Protein AF-A0A2G1W079-F1 (afdb_monomer_lite)

Secondary structure (DSSP, 8-state):
-----PEEHHHHHHHTT--HHHHHHHHHHTTPPPSEEETTEEEE-HHHHHHHHHHHHHHHT------------

Sequence (73 aa):
MQDIDLTSIGRLSGQLQTPVSRLSKIIAT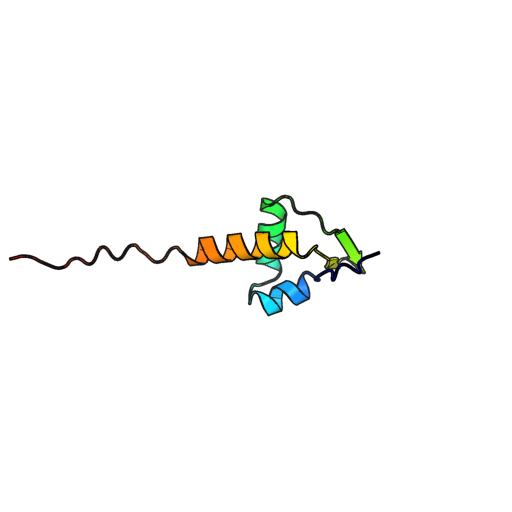LNIVPQQRLNGIGYYHPNDVERIAAVLRERSGHTIPTMDRQGIQ

pLDDT: mean 84.76, std 17.71, range [44.5, 97.06]

Organism: NCBI:txid2014065

Radius of gyration: 17.38 Å; chains: 1; bounding box: 36×35×57 Å

Foldseek 3Di:
DDPFDWAWLVNLCVVLVHDSVVLVVLCVVVVPAAPDADPNIGTHGPVVSVVSSVVVVVVVPPPPPPPVPDDDD

Structure (mmCIF, N/CA/C/O backbone):
data_AF-A0A2G1W079-F1
#
_entry.id   AF-A0A2G1W079-F1
#
loop_
_atom_site.group_PDB
_atom_site.id
_atom_site.type_symbol
_atom_site.label_atom_id
_atom_site.label_alt_id
_atom_site.label_comp_id
_atom_site.label_asym_id
_atom_site.label_entity_id
_atom_site.label_seq_id
_atom_site.pdbx_PDB_ins_code
_atom_site.Cartn_x
_atom_site.Cartn_y
_atom_site.Cartn_z
_atom_site.occupancy
_atom_site.B_iso_or_equiv
_atom_site.auth_seq_id
_atom_site.auth_comp_id
_atom_site.auth_asym_id
_atom_site.auth_atom_id
_atom_site.pdbx_PDB_model_num
ATOM 1 N N . MET A 1 1 ? 12.391 11.347 -19.756 1.00 48.78 1 MET A N 1
ATOM 2 C CA . MET A 1 1 ? 11.662 10.298 -19.016 1.00 48.78 1 MET A CA 1
ATOM 3 C C . MET A 1 1 ? 11.933 10.591 -17.550 1.00 48.78 1 MET A C 1
ATOM 5 O O . MET A 1 1 ? 13.102 10.640 -17.204 1.00 48.78 1 MET A O 1
ATOM 9 N N . GLN A 1 2 ? 10.936 10.980 -16.749 1.00 56.25 2 GLN A N 1
ATOM 10 C CA . GLN A 1 2 ? 11.169 11.141 -15.307 1.00 56.25 2 GLN A CA 1
ATOM 11 C C . GLN A 1 2 ? 11.259 9.738 -14.708 1.00 56.25 2 GLN A C 1
ATOM 13 O O . GLN A 1 2 ? 10.324 8.956 -14.878 1.00 56.25 2 GLN A O 1
ATOM 18 N N . ASP A 1 3 ? 12.382 9.411 -14.073 1.00 74.25 3 ASP A N 1
ATOM 19 C CA . ASP A 1 3 ? 12.500 8.213 -13.247 1.00 74.25 3 ASP A CA 1
ATOM 20 C C . ASP A 1 3 ? 11.533 8.353 -12.070 1.00 74.25 3 ASP A C 1
ATOM 22 O O . ASP A 1 3 ? 11.691 9.212 -11.202 1.00 74.25 3 ASP A O 1
ATOM 26 N N . ILE A 1 4 ? 10.473 7.551 -12.089 1.00 81.25 4 ILE A N 1
ATOM 27 C CA . ILE A 1 4 ? 9.500 7.497 -11.003 1.00 81.25 4 ILE A CA 1
ATOM 28 C C . ILE A 1 4 ? 10.087 6.581 -9.931 1.00 81.25 4 ILE A C 1
ATOM 30 O O . ILE A 1 4 ? 10.290 5.392 -10.178 1.00 81.25 4 ILE A O 1
ATOM 34 N N . ASP A 1 5 ? 10.338 7.119 -8.737 1.00 87.81 5 ASP A N 1
ATOM 35 C CA . ASP A 1 5 ? 10.858 6.330 -7.618 1.00 87.81 5 ASP A CA 1
ATOM 36 C C . ASP A 1 5 ? 9.759 5.410 -7.064 1.00 87.81 5 ASP A C 1
ATOM 38 O O . ASP A 1 5 ? 8.869 5.818 -6.309 1.00 87.81 5 ASP A O 1
ATOM 42 N N . LEU A 1 6 ? 9.780 4.150 -7.501 1.00 94.06 6 LEU A N 1
ATOM 43 C CA . LEU A 1 6 ? 8.821 3.149 -7.061 1.00 94.06 6 LEU A CA 1
ATOM 44 C C . LEU A 1 6 ? 9.186 2.622 -5.672 1.00 94.06 6 LEU A C 1
ATOM 46 O O . LEU A 1 6 ? 10.310 2.198 -5.399 1.00 94.06 6 LEU A O 1
ATOM 50 N N . THR A 1 7 ? 8.191 2.542 -4.793 1.00 95.94 7 THR A N 1
ATOM 51 C CA . THR A 1 7 ? 8.404 2.119 -3.405 1.00 95.94 7 THR A CA 1
ATOM 52 C C . THR A 1 7 ? 7.944 0.678 -3.200 1.00 95.94 7 THR A C 1
ATOM 54 O O . THR A 1 7 ? 6.794 0.337 -3.473 1.00 95.94 7 THR A O 1
ATOM 57 N N . SER A 1 8 ? 8.829 -0.188 -2.700 1.00 96.81 8 SER A N 1
ATOM 58 C CA . SER A 1 8 ? 8.484 -1.582 -2.391 1.00 96.81 8 SER A CA 1
ATOM 59 C C . SER A 1 8 ? 7.570 -1.692 -1.167 1.00 96.81 8 SER A C 1
ATOM 61 O O . SER A 1 8 ? 7.668 -0.895 -0.231 1.00 96.81 8 SER A O 1
ATOM 63 N N . ILE A 1 9 ? 6.734 -2.737 -1.107 1.00 95.94 9 ILE A N 1
ATOM 64 C CA . ILE A 1 9 ? 5.861 -2.973 0.061 1.00 95.94 9 ILE A CA 1
ATOM 65 C C . ILE A 1 9 ? 6.635 -3.104 1.385 1.00 95.94 9 ILE A C 1
ATOM 67 O O . ILE A 1 9 ? 6.137 -2.712 2.438 1.00 95.94 9 ILE A O 1
ATOM 71 N N . GLY A 1 10 ? 7.868 -3.619 1.339 1.00 96.06 10 GLY A N 1
ATOM 72 C CA . GLY A 1 10 ? 8.744 -3.697 2.509 1.00 96.06 10 GLY A CA 1
ATOM 73 C C . GLY A 1 10 ? 9.203 -2.317 2.981 1.00 96.06 10 GLY A C 1
ATOM 74 O O . GLY A 1 10 ? 9.137 -2.024 4.173 1.00 96.06 10 GLY A O 1
ATOM 75 N N . ARG A 1 11 ? 9.590 -1.432 2.050 1.00 95.94 11 ARG A N 1
ATOM 76 C CA . ARG A 1 11 ? 9.951 -0.042 2.372 1.00 95.94 11 ARG A CA 1
ATOM 77 C C . ARG A 1 11 ? 8.749 0.720 2.944 1.00 95.94 11 ARG A C 1
ATOM 79 O O . ARG A 1 11 ? 8.907 1.404 3.953 1.00 95.94 11 ARG A O 1
ATOM 86 N N . LEU A 1 12 ? 7.551 0.515 2.386 1.00 95.56 12 LEU A N 1
ATOM 87 C CA . LEU A 1 12 ? 6.302 1.066 2.931 1.00 95.56 12 LEU A CA 1
ATOM 88 C C . LEU A 1 12 ? 6.039 0.618 4.367 1.00 95.56 12 LEU A C 1
ATOM 90 O O . LEU A 1 12 ? 5.626 1.426 5.196 1.00 95.56 12 LEU A O 1
ATOM 94 N N . SER A 1 13 ? 6.297 -0.656 4.670 1.00 96.38 13 SER A N 1
ATOM 95 C CA . SER A 1 13 ? 6.119 -1.195 6.019 1.00 96.38 13 SER A CA 1
ATOM 96 C C . SER A 1 13 ? 6.967 -0.457 7.051 1.00 96.38 13 SER A C 1
ATOM 98 O O . SER A 1 13 ? 6.452 -0.104 8.112 1.00 96.38 13 SER A O 1
ATOM 100 N N . GLY A 1 14 ? 8.225 -0.159 6.712 1.00 96.06 14 GLY A N 1
ATOM 101 C CA . GLY A 1 14 ? 9.113 0.636 7.558 1.00 96.06 14 GLY A CA 1
ATOM 102 C C . GLY A 1 14 ? 8.675 2.098 7.675 1.00 96.06 14 GLY A C 1
ATOM 103 O O . GLY A 1 14 ? 8.534 2.607 8.782 1.00 96.06 14 GLY A O 1
ATOM 104 N N . GLN A 1 15 ? 8.408 2.762 6.547 1.00 94.62 15 GLN A N 1
ATOM 105 C CA . GLN A 1 15 ? 8.045 4.187 6.512 1.00 94.62 15 GLN A CA 1
ATOM 106 C C . GLN A 1 15 ? 6.744 4.493 7.261 1.00 94.62 15 GLN A C 1
ATOM 108 O O . GLN A 1 15 ? 6.661 5.478 7.989 1.00 94.62 15 GLN A O 1
ATOM 113 N N . LEU A 1 16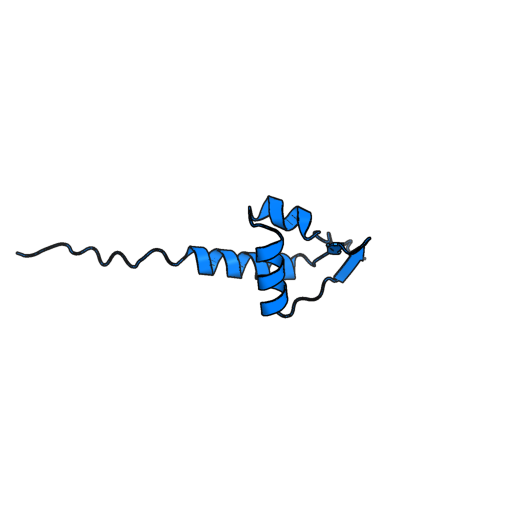 ? 5.731 3.642 7.096 1.00 93.88 16 LEU A N 1
ATOM 114 C CA . LEU A 1 16 ? 4.407 3.824 7.694 1.00 93.88 16 LEU A CA 1
ATOM 115 C C . LEU A 1 16 ? 4.268 3.102 9.041 1.00 93.88 16 LEU A C 1
ATOM 117 O O . LEU A 1 16 ? 3.161 3.036 9.577 1.00 93.88 16 LEU A O 1
ATOM 121 N N . GLN A 1 17 ? 5.355 2.503 9.548 1.00 94.75 17 GLN A N 1
ATOM 122 C CA . GLN A 1 17 ? 5.391 1.699 10.777 1.00 94.75 17 GLN A CA 1
ATOM 123 C C . GLN A 1 17 ? 4.219 0.705 10.865 1.00 94.75 17 GLN A C 1
ATOM 125 O O . GLN A 1 17 ? 3.574 0.536 11.898 1.00 94.75 17 GLN A O 1
ATOM 130 N N . THR A 1 18 ? 3.897 0.073 9.736 1.00 93.81 18 THR A N 1
ATOM 131 C CA . THR A 1 18 ? 2.699 -0.755 9.578 1.00 93.81 18 THR A CA 1
ATOM 132 C C . THR A 1 18 ? 3.091 -2.124 9.027 1.00 93.81 18 THR A C 1
ATOM 134 O O . THR A 1 18 ? 3.799 -2.182 8.021 1.00 93.81 18 THR A O 1
ATOM 137 N N . PRO A 1 19 ? 2.620 -3.245 9.608 1.00 96.19 19 PRO A N 1
ATOM 138 C CA . PRO A 1 19 ? 2.946 -4.578 9.106 1.00 96.19 19 PRO A CA 1
ATOM 139 C C . PRO A 1 19 ? 2.530 -4.781 7.645 1.00 96.19 19 PRO A C 1
ATOM 141 O O . PRO A 1 19 ? 1.423 -4.398 7.253 1.00 96.19 19 PRO A O 1
ATOM 144 N N . VAL A 1 20 ? 3.369 -5.472 6.864 1.00 95.88 20 VAL A N 1
ATOM 145 C CA . VAL A 1 20 ? 3.100 -5.801 5.449 1.00 95.88 20 VAL A CA 1
ATOM 146 C C . VAL A 1 20 ? 1.723 -6.445 5.264 1.00 95.88 20 VAL A C 1
ATOM 148 O O . VAL A 1 20 ? 0.996 -6.073 4.353 1.00 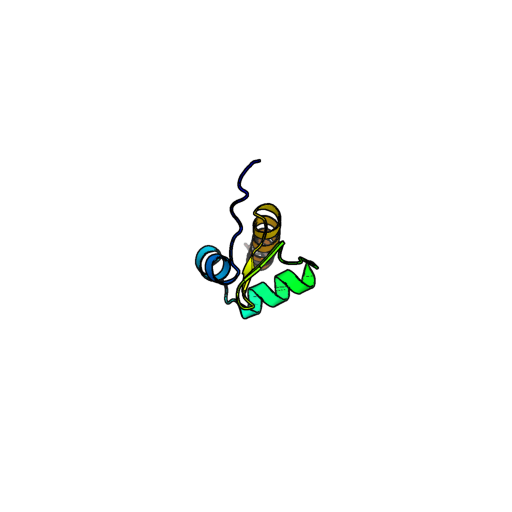95.88 20 VAL A O 1
ATOM 151 N N . SER A 1 21 ? 1.305 -7.345 6.158 1.00 96.12 21 SER A N 1
ATOM 152 C CA . SER A 1 21 ? -0.013 -7.995 6.091 1.00 96.12 21 SER A CA 1
ATOM 153 C C . SER A 1 21 ? -1.185 -7.007 6.160 1.00 96.12 21 SER A C 1
ATOM 155 O O . SER A 1 21 ? -2.197 -7.195 5.483 1.00 96.12 21 SER A O 1
ATOM 157 N N . ARG A 1 22 ? -1.057 -5.934 6.949 1.00 95.44 22 ARG A N 1
ATOM 158 C CA . ARG A 1 22 ? -2.054 -4.860 7.035 1.00 95.44 22 ARG A CA 1
ATOM 159 C C . ARG A 1 22 ? -2.010 -3.969 5.800 1.00 95.44 22 ARG A C 1
ATOM 161 O O . ARG A 1 22 ? -3.071 -3.642 5.275 1.00 95.44 22 ARG A O 1
ATOM 168 N N . LEU A 1 23 ? -0.815 -3.633 5.312 1.00 96.44 23 LEU A N 1
ATOM 169 C CA . LEU A 1 23 ? -0.655 -2.894 4.058 1.00 96.44 23 LEU A CA 1
ATOM 170 C C . LEU A 1 23 ? -1.284 -3.650 2.884 1.00 96.44 23 LEU A C 1
ATOM 172 O O . LEU A 1 23 ? -2.070 -3.064 2.151 1.00 96.44 23 LEU A O 1
ATOM 176 N N . SER A 1 24 ? -1.045 -4.959 2.761 1.00 95.81 24 SER A N 1
ATOM 177 C CA . SER A 1 24 ? -1.632 -5.797 1.709 1.00 95.81 24 SER A CA 1
ATOM 178 C C . SER A 1 24 ? -3.160 -5.773 1.717 1.00 95.81 24 SER A C 1
ATOM 180 O O . SER A 1 24 ? -3.774 -5.697 0.656 1.00 95.81 24 SER A O 1
ATOM 182 N N . LYS A 1 25 ? -3.791 -5.790 2.900 1.00 96.38 25 LYS A N 1
ATOM 183 C CA . LYS A 1 25 ? -5.253 -5.663 3.017 1.00 96.38 25 LYS A CA 1
ATOM 184 C C . LYS A 1 25 ? -5.741 -4.299 2.533 1.00 96.38 25 LYS A C 1
ATOM 186 O O . LYS A 1 25 ? -6.714 -4.242 1.796 1.00 96.38 25 LYS A O 1
ATOM 191 N N . ILE A 1 26 ? -5.065 -3.215 2.918 1.00 95.69 26 ILE A N 1
ATOM 192 C CA . ILE A 1 26 ? -5.421 -1.853 2.485 1.00 95.69 26 ILE A CA 1
ATOM 193 C C . ILE A 1 26 ? -5.265 -1.710 0.967 1.00 95.69 26 ILE A C 1
ATOM 195 O O . ILE A 1 26 ? -6.174 -1.219 0.309 1.00 95.69 26 ILE A O 1
ATOM 199 N N . ILE A 1 27 ? -4.151 -2.190 0.413 1.00 96.00 27 ILE A N 1
ATOM 200 C CA . ILE A 1 27 ? -3.868 -2.191 -1.029 1.00 96.00 27 ILE A CA 1
ATOM 201 C C . ILE A 1 27 ? -4.970 -2.934 -1.794 1.00 96.00 27 ILE A C 1
ATOM 203 O O . ILE A 1 27 ? -5.484 -2.408 -2.781 1.00 96.00 27 ILE A O 1
ATOM 207 N N . ALA A 1 28 ? -5.379 -4.110 -1.306 1.00 96.00 28 ALA A N 1
ATOM 208 C CA . ALA A 1 28 ? -6.475 -4.878 -1.891 1.00 96.00 28 ALA A CA 1
ATOM 209 C C . ALA A 1 28 ? -7.816 -4.125 -1.820 1.00 96.00 28 ALA A C 1
ATOM 211 O O . ALA A 1 28 ? -8.517 -4.044 -2.824 1.00 96.00 28 ALA A O 1
ATOM 212 N N . THR A 1 29 ? -8.151 -3.516 -0.676 1.00 96.00 29 THR A N 1
ATOM 213 C CA . THR A 1 29 ? -9.374 -2.706 -0.517 1.00 96.00 29 THR A CA 1
ATOM 214 C C . THR A 1 29 ? -9.403 -1.497 -1.453 1.00 96.00 29 THR A C 1
ATOM 216 O O . THR A 1 29 ? -10.460 -1.140 -1.962 1.00 96.00 29 THR A O 1
ATOM 219 N N . LEU A 1 30 ? -8.252 -0.867 -1.696 1.00 95.44 30 LEU A N 1
ATOM 220 C CA . LEU A 1 30 ? -8.121 0.275 -2.606 1.00 95.44 30 LEU A CA 1
ATOM 221 C C . LEU A 1 30 ? -8.044 -0.129 -4.087 1.00 95.44 30 LEU A C 1
ATOM 223 O O . LEU A 1 30 ? -7.972 0.753 -4.945 1.00 95.44 30 LEU A O 1
ATOM 227 N N . ASN A 1 31 ? -8.044 -1.435 -4.380 1.00 96.88 31 ASN A N 1
ATOM 228 C CA . ASN A 1 31 ? -7.840 -2.006 -5.710 1.00 96.88 31 ASN A CA 1
ATOM 229 C C . ASN A 1 31 ? -6.571 -1.464 -6.404 1.00 96.88 31 ASN A C 1
ATOM 231 O O . ASN A 1 31 ? -6.569 -1.180 -7.602 1.00 96.88 31 ASN A O 1
ATOM 235 N N . ILE A 1 32 ? -5.496 -1.272 -5.631 1.00 95.81 32 ILE A N 1
ATOM 236 C CA . ILE A 1 32 ? -4.208 -0.784 -6.135 1.00 95.81 32 ILE A CA 1
ATOM 237 C C . ILE A 1 32 ? -3.405 -1.969 -6.676 1.00 95.81 32 ILE A C 1
ATOM 239 O O . ILE A 1 32 ? -3.159 -2.951 -5.972 1.00 95.81 32 ILE A O 1
ATOM 243 N N . VAL A 1 33 ? -2.945 -1.850 -7.920 1.00 95.12 33 VAL A N 1
ATOM 244 C CA . VAL A 1 33 ? -2.071 -2.834 -8.567 1.00 95.12 33 VAL A CA 1
ATOM 245 C C . VAL A 1 33 ? -0.635 -2.303 -8.536 1.00 95.12 33 VAL A C 1
ATOM 247 O O . VAL A 1 33 ? -0.420 -1.144 -8.882 1.00 95.12 33 VAL A O 1
ATOM 250 N N . PRO A 1 34 ? 0.365 -3.108 -8.129 1.00 95.12 34 PRO A N 1
ATOM 251 C CA . PRO A 1 34 ? 1.755 -2.669 -8.176 1.00 95.12 34 PRO A CA 1
ATOM 252 C C . PRO A 1 34 ? 2.167 -2.370 -9.620 1.00 95.12 34 PRO A C 1
ATOM 254 O O . PRO A 1 34 ? 1.908 -3.179 -10.512 1.00 95.12 34 PRO A O 1
ATOM 257 N N . GLN A 1 35 ? 2.857 -1.249 -9.834 1.00 95.31 35 GLN A N 1
ATOM 258 C CA . GLN A 1 35 ? 3.387 -0.891 -11.152 1.00 95.31 35 GLN A CA 1
ATOM 259 C C . GLN A 1 35 ? 4.446 -1.882 -11.629 1.00 95.31 35 GLN A C 1
ATOM 261 O O . GLN A 1 35 ? 4.547 -2.169 -12.818 1.00 95.31 35 GLN A O 1
ATOM 266 N N . GLN A 1 36 ? 5.215 -2.434 -10.692 1.00 95.62 36 GLN A N 1
ATOM 267 C CA . GLN A 1 36 ? 6.229 -3.430 -10.991 1.00 95.62 36 GLN A CA 1
ATOM 268 C C . GLN A 1 36 ? 6.240 -4.524 -9.929 1.00 95.62 36 GLN A C 1
ATOM 270 O O . GLN A 1 36 ? 5.971 -4.291 -8.747 1.00 95.62 36 GLN A O 1
ATOM 275 N N . ARG A 1 37 ? 6.568 -5.743 -10.357 1.00 95.81 37 ARG A N 1
ATOM 276 C CA . ARG A 1 37 ? 6.828 -6.877 -9.471 1.00 95.81 37 ARG A CA 1
ATOM 277 C C . ARG A 1 37 ? 8.236 -7.394 -9.723 1.00 95.81 37 ARG A C 1
ATOM 279 O O . ARG A 1 37 ? 8.558 -7.746 -10.852 1.00 95.81 37 ARG A O 1
ATOM 286 N N . LEU A 1 38 ? 9.048 -7.472 -8.674 1.00 93.94 38 LEU A N 1
ATOM 287 C CA . LEU A 1 38 ? 10.381 -8.079 -8.713 1.00 93.94 38 LEU A CA 1
ATOM 288 C C . LEU A 1 38 ? 10.445 -9.162 -7.642 1.00 93.94 38 LEU A C 1
ATOM 290 O O . LEU A 1 38 ? 10.199 -8.880 -6.473 1.00 93.94 38 LEU A O 1
ATOM 294 N N . ASN A 1 39 ? 10.728 -10.407 -8.033 1.00 93.75 39 ASN A N 1
ATOM 295 C CA . ASN A 1 39 ? 10.806 -11.557 -7.117 1.00 93.75 39 ASN A CA 1
ATOM 296 C C . ASN A 1 39 ? 9.570 -11.709 -6.204 1.00 93.75 39 ASN A C 1
ATOM 298 O O . ASN A 1 39 ? 9.683 -12.017 -5.022 1.00 93.75 39 ASN A O 1
ATOM 302 N N . GLY A 1 40 ? 8.376 -11.427 -6.736 1.00 91.75 40 GLY A N 1
ATOM 303 C CA . GLY A 1 40 ? 7.120 -11.467 -5.975 1.00 91.75 40 GLY A CA 1
ATOM 304 C C . GLY A 1 40 ? 6.851 -10.239 -5.093 1.00 91.75 40 GLY A C 1
ATOM 305 O O . GLY A 1 40 ? 5.749 -10.110 -4.562 1.00 91.75 40 GLY A O 1
ATOM 306 N N . ILE A 1 41 ? 7.796 -9.303 -4.983 1.00 94.69 41 ILE A N 1
ATOM 307 C CA . ILE A 1 41 ? 7.641 -8.050 -4.238 1.00 94.69 41 ILE A CA 1
ATOM 308 C C . ILE A 1 41 ? 7.005 -6.998 -5.148 1.00 94.69 41 ILE A C 1
ATOM 310 O O . ILE A 1 41 ? 7.513 -6.717 -6.232 1.00 94.69 41 ILE A O 1
ATOM 314 N N . GLY A 1 42 ? 5.888 -6.418 -4.702 1.00 96.00 42 GLY A N 1
ATOM 315 C CA . GLY A 1 42 ? 5.211 -5.320 -5.394 1.00 96.00 42 GLY A CA 1
ATOM 316 C C . GLY A 1 42 ? 5.849 -3.961 -5.104 1.00 96.00 42 GLY A C 1
ATOM 317 O O . GLY A 1 42 ? 6.198 -3.669 -3.955 1.00 96.00 42 GLY A O 1
ATOM 318 N N . TYR A 1 43 ? 5.953 -3.146 -6.149 1.00 97.06 43 TYR A N 1
ATOM 319 C CA . TYR A 1 43 ? 6.461 -1.7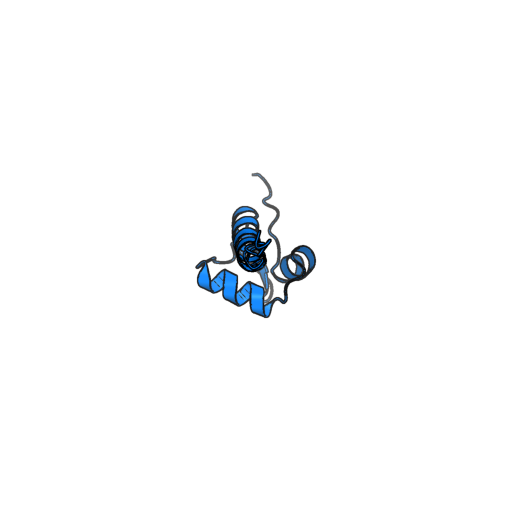79 -6.143 1.00 97.06 43 TYR A CA 1
ATOM 320 C C . TYR A 1 43 ? 5.353 -0.827 -6.591 1.00 97.06 43 TYR A C 1
ATOM 322 O O . TYR A 1 43 ? 4.671 -1.082 -7.587 1.00 97.06 43 TYR A O 1
ATOM 330 N N . TYR A 1 44 ? 5.160 0.249 -5.836 1.00 96.62 44 TYR A N 1
ATOM 331 C CA . TYR A 1 44 ? 4.004 1.132 -5.948 1.00 96.62 44 TYR A CA 1
ATOM 332 C C . TYR A 1 44 ? 4.429 2.547 -6.310 1.00 96.62 44 TYR A C 1
ATOM 334 O O . TYR A 1 44 ? 5.490 3.018 -5.894 1.00 96.62 44 TYR A O 1
ATOM 342 N N . HIS A 1 45 ? 3.573 3.209 -7.081 1.00 96.19 45 HIS A N 1
ATOM 343 C CA . HIS A 1 45 ? 3.750 4.599 -7.467 1.00 96.19 45 HIS A CA 1
ATOM 344 C C . HIS A 1 45 ? 3.589 5.522 -6.245 1.00 96.19 45 HIS A C 1
ATOM 346 O O . HIS A 1 45 ? 2.731 5.236 -5.407 1.00 96.19 45 HIS A O 1
ATOM 352 N N . PRO A 1 46 ? 4.316 6.652 -6.149 1.00 94.38 46 PRO A N 1
ATOM 353 C CA . PRO A 1 46 ? 4.166 7.614 -5.050 1.00 94.38 46 PRO A CA 1
ATOM 354 C C . PRO A 1 46 ? 2.707 8.000 -4.741 1.00 94.38 46 PRO A C 1
ATOM 356 O O . PRO A 1 46 ? 2.282 7.920 -3.594 1.00 94.38 46 PRO A O 1
ATOM 359 N N . ASN A 1 47 ? 1.895 8.288 -5.762 1.00 95.19 47 ASN A N 1
ATOM 360 C CA . ASN A 1 47 ? 0.461 8.572 -5.586 1.00 95.19 47 ASN A CA 1
ATOM 361 C C . ASN A 1 47 ? -0.311 7.440 -4.873 1.00 95.19 47 ASN A C 1
ATOM 363 O O . ASN A 1 47 ? -1.198 7.701 -4.064 1.00 95.19 47 ASN A O 1
ATOM 367 N N . ASP A 1 48 ? 0.007 6.172 -5.151 1.00 95.69 48 ASP A N 1
ATOM 368 C CA . ASP A 1 48 ? -0.626 5.036 -4.469 1.00 95.69 48 ASP A CA 1
ATOM 369 C C . ASP A 1 48 ? -0.159 4.932 -3.016 1.00 95.69 48 ASP A C 1
ATOM 371 O O . ASP A 1 48 ? -0.954 4.631 -2.123 1.00 95.69 48 ASP A O 1
ATOM 375 N N . VAL A 1 49 ? 1.116 5.238 -2.765 1.00 95.38 49 VAL A N 1
ATOM 376 C CA . VAL A 1 49 ? 1.682 5.320 -1.413 1.00 95.38 49 VAL A CA 1
ATOM 377 C C . VAL A 1 49 ? 0.942 6.360 -0.574 1.00 95.38 49 VAL A C 1
ATOM 379 O O . VAL A 1 49 ? 0.548 6.065 0.556 1.00 95.38 49 VAL A O 1
ATOM 382 N N . GLU A 1 50 ? 0.680 7.542 -1.130 1.00 95.38 50 GLU A N 1
ATOM 383 C CA . GLU A 1 50 ? -0.078 8.595 -0.448 1.00 95.38 50 GLU A CA 1
ATOM 384 C C . GLU A 1 50 ? -1.510 8.160 -0.113 1.00 95.38 50 GLU A C 1
ATOM 386 O O . GLU A 1 50 ? -1.995 8.421 0.993 1.00 95.38 50 GLU A O 1
ATOM 391 N N . ARG A 1 51 ? -2.173 7.430 -1.020 1.00 95.62 51 ARG A N 1
ATOM 392 C CA . ARG A 1 51 ? -3.517 6.874 -0.786 1.00 95.62 51 ARG A CA 1
ATOM 393 C C . ARG A 1 51 ? -3.519 5.836 0.336 1.00 95.62 51 ARG A C 1
ATOM 395 O O . ARG A 1 51 ? -4.393 5.869 1.201 1.00 95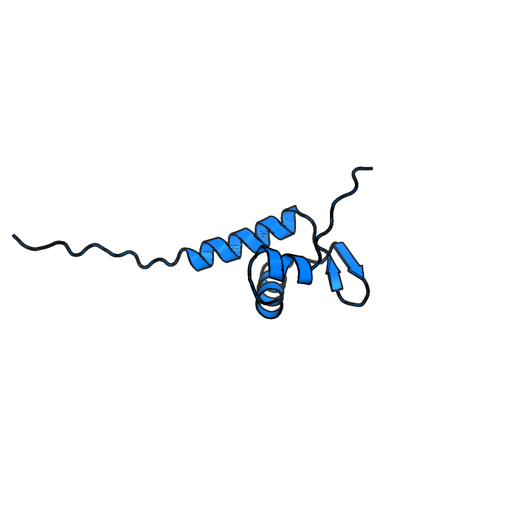.62 51 ARG A O 1
ATOM 402 N N . ILE A 1 52 ? -2.526 4.946 0.370 1.00 94.94 52 ILE A N 1
ATOM 403 C CA . ILE A 1 52 ? -2.360 3.966 1.456 1.00 94.94 52 ILE A CA 1
ATOM 404 C C . ILE A 1 52 ? -2.133 4.689 2.793 1.00 94.94 52 ILE A C 1
ATOM 406 O O . ILE A 1 52 ? -2.756 4.345 3.801 1.00 94.94 52 ILE A O 1
ATOM 410 N N . ALA A 1 53 ? -1.283 5.719 2.804 1.00 94.56 53 ALA A N 1
ATOM 411 C CA . ALA A 1 53 ? -1.010 6.524 3.990 1.00 94.56 53 ALA A CA 1
ATOM 412 C C . ALA A 1 53 ? -2.246 7.304 4.474 1.00 94.56 53 ALA A C 1
ATOM 414 O O . ALA A 1 53 ? -2.444 7.451 5.680 1.00 94.56 53 ALA A O 1
ATOM 415 N N . ALA A 1 54 ? -3.101 7.786 3.567 1.00 94.75 54 ALA A N 1
ATOM 416 C CA . ALA A 1 54 ? -4.361 8.441 3.918 1.00 94.75 54 ALA A CA 1
ATOM 417 C C . ALA A 1 54 ? -5.295 7.501 4.701 1.00 94.75 54 ALA A C 1
ATOM 419 O O . ALA A 1 54 ? -5.719 7.854 5.799 1.00 94.75 54 ALA A O 1
ATOM 420 N N . VAL A 1 55 ? -5.500 6.265 4.228 1.00 93.69 55 VAL A N 1
ATOM 421 C CA . VAL A 1 55 ? -6.344 5.268 4.921 1.00 93.69 55 VAL A CA 1
ATOM 422 C C . VAL A 1 55 ? -5.824 4.947 6.326 1.00 93.69 55 VAL A C 1
ATOM 424 O O . VAL A 1 55 ? -6.602 4.738 7.262 1.00 93.69 55 VAL A O 1
ATOM 427 N N . LEU A 1 56 ? -4.501 4.887 6.494 1.00 91.56 56 LEU A N 1
ATOM 428 C CA . LEU A 1 56 ? -3.895 4.664 7.807 1.00 91.56 56 LEU A CA 1
ATOM 429 C C . LEU A 1 56 ? -4.141 5.841 8.754 1.00 91.56 56 LEU A C 1
ATOM 431 O O . LEU A 1 56 ? -4.465 5.608 9.917 1.00 91.56 56 LEU A O 1
ATOM 435 N N . ARG A 1 57 ? -4.046 7.081 8.258 1.00 88.56 57 ARG A N 1
ATOM 436 C CA . ARG A 1 57 ? -4.323 8.292 9.043 1.00 88.56 57 ARG A CA 1
ATOM 437 C C . ARG A 1 57 ? -5.788 8.386 9.461 1.00 88.56 57 ARG A C 1
ATOM 439 O O . ARG A 1 57 ? -6.050 8.610 10.638 1.00 88.56 57 ARG A O 1
ATOM 446 N N . GLU A 1 58 ? -6.727 8.140 8.549 1.00 81.81 58 GLU A N 1
ATOM 447 C CA . GLU A 1 58 ? -8.165 8.175 8.858 1.00 81.81 58 GLU A CA 1
ATOM 448 C C . GLU A 1 58 ? -8.546 7.157 9.938 1.00 81.81 58 GLU A C 1
ATOM 450 O O . GLU A 1 58 ? -9.323 7.455 10.842 1.00 81.81 58 GLU A O 1
ATOM 455 N N . ARG A 1 59 ? -7.945 5.961 9.913 1.00 68.94 59 ARG A N 1
ATOM 456 C CA . ARG A 1 59 ? -8.199 4.938 10.940 1.00 68.94 59 ARG A CA 1
ATOM 457 C C . ARG A 1 59 ? -7.522 5.219 12.281 1.00 68.94 59 ARG A C 1
ATOM 459 O O . ARG A 1 59 ? -8.027 4.742 13.294 1.00 68.94 59 ARG A O 1
ATOM 466 N N . SER A 1 60 ? -6.423 5.970 12.302 1.00 59.94 60 SER A N 1
ATOM 467 C CA . SER A 1 60 ? -5.815 6.473 13.543 1.00 59.94 60 SER A CA 1
ATOM 468 C C . SER A 1 60 ? -6.571 7.676 14.125 1.00 59.94 60 SER A C 1
ATOM 470 O O . SER A 1 60 ? -6.382 8.000 15.292 1.00 59.94 60 SER A O 1
ATOM 472 N N . GLY A 1 61 ? -7.452 8.303 13.336 1.00 49.81 61 GLY A N 1
ATOM 473 C CA . GLY A 1 61 ? -8.297 9.439 13.712 1.00 49.81 61 GLY A CA 1
ATOM 474 C C . GLY A 1 61 ? -9.587 9.096 14.467 1.00 49.81 61 GLY A C 1
ATOM 475 O O . GLY A 1 61 ? -10.306 10.014 14.847 1.00 49.81 61 GLY A O 1
ATOM 476 N N . HIS A 1 62 ? -9.870 7.821 14.776 1.00 44.50 62 HIS A N 1
ATOM 477 C CA . HIS A 1 62 ? -10.836 7.471 15.831 1.00 44.50 62 HIS A CA 1
ATOM 478 C C . HIS A 1 62 ? -10.222 7.699 17.227 1.00 44.50 62 HIS A C 1
ATOM 480 O O . HIS A 1 62 ? -10.259 6.841 18.107 1.00 44.50 62 HIS A O 1
ATOM 486 N N . THR A 1 63 ? -9.665 8.887 17.454 1.00 48.12 63 THR A N 1
ATOM 487 C CA . THR A 1 63 ? -9.787 9.525 18.759 1.00 48.12 63 THR A CA 1
ATOM 488 C C . THR A 1 63 ? -11.277 9.646 19.034 1.00 48.12 63 THR A C 1
ATOM 490 O O . THR A 1 63 ? -12.011 10.302 18.299 1.00 48.12 63 THR A O 1
ATOM 493 N N . ILE A 1 64 ? -11.708 8.929 20.065 1.00 52.03 64 ILE A N 1
ATOM 494 C CA . ILE A 1 64 ? -12.971 9.102 20.774 1.00 52.03 64 ILE A CA 1
ATOM 495 C C . ILE A 1 64 ? -13.320 10.600 20.730 1.00 52.03 64 ILE A C 1
ATOM 497 O O . ILE A 1 64 ? -12.451 11.402 21.091 1.00 52.03 64 ILE A O 1
ATOM 501 N N . PRO A 1 65 ? -14.527 11.028 20.317 1.00 48.22 65 PRO A N 1
ATOM 502 C CA . PRO A 1 65 ? -14.984 12.328 20.755 1.00 48.22 65 PRO A CA 1
ATOM 503 C C . PRO A 1 65 ? -15.062 12.208 22.274 1.00 48.22 65 PRO A C 1
ATOM 505 O O . PRO A 1 65 ? -16.035 11.688 22.817 1.00 48.22 65 PRO A O 1
ATOM 508 N N . THR A 1 66 ? -14.014 12.628 22.980 1.00 55.53 66 THR A N 1
ATOM 509 C CA . THR A 1 66 ? -14.173 13.065 24.355 1.00 55.53 66 THR A CA 1
ATOM 510 C C . THR A 1 66 ? -15.084 14.277 24.231 1.00 55.53 66 THR A C 1
ATOM 512 O O . THR A 1 66 ? -14.630 15.406 24.082 1.00 55.53 66 THR A O 1
ATOM 515 N N . MET A 1 67 ? -16.397 14.021 24.177 1.00 55.81 67 MET A N 1
ATOM 516 C CA . MET A 1 67 ? -17.379 14.931 24.727 1.00 55.81 67 MET A CA 1
ATOM 517 C C . MET A 1 67 ? -16.905 15.122 26.154 1.00 55.81 67 MET A C 1
ATOM 519 O O . MET A 1 67 ? -17.129 14.265 27.012 1.00 55.81 67 MET A O 1
ATOM 523 N N . ASP A 1 68 ? -16.115 16.174 26.345 1.00 53.91 68 ASP A N 1
ATOM 524 C CA . ASP A 1 68 ? -15.714 16.630 27.651 1.00 53.91 68 ASP A CA 1
ATOM 525 C C . ASP A 1 68 ? -17.009 16.922 28.394 1.00 53.91 68 ASP A C 1
ATOM 527 O O . ASP A 1 68 ? -17.747 17.871 28.135 1.00 53.91 68 ASP A O 1
ATOM 531 N N . ARG A 1 69 ? -17.349 15.963 29.243 1.00 58.62 69 ARG A N 1
ATOM 532 C CA . ARG A 1 69 ? -18.418 16.035 30.206 1.00 58.62 69 ARG A CA 1
ATOM 533 C C . ARG A 1 69 ? -17.899 16.911 31.342 1.00 58.62 69 ARG A C 1
ATOM 535 O O . ARG A 1 69 ? -17.622 16.406 32.422 1.00 58.62 69 ARG A O 1
ATOM 542 N N . GLN A 1 70 ? -17.766 18.208 31.098 1.00 53.91 70 GLN A N 1
ATOM 543 C CA . GLN A 1 70 ? -17.853 19.233 32.134 1.00 53.91 70 GLN A CA 1
ATOM 544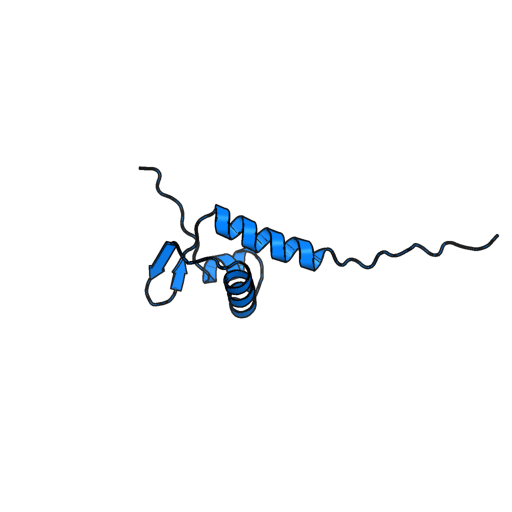 C C . GLN A 1 70 ? -19.256 19.830 31.988 1.00 53.91 70 GLN A C 1
ATOM 546 O O . GLN A 1 70 ? -19.596 20.380 30.953 1.00 53.91 70 GLN A O 1
ATOM 551 N N . GLY A 1 71 ? -20.208 19.647 32.893 1.00 50.03 71 GLY A N 1
ATOM 552 C CA . GLY A 1 71 ? -20.086 19.553 34.336 1.00 50.03 71 GLY A CA 1
ATOM 553 C C . GLY A 1 71 ? -21.058 20.586 34.903 1.00 50.03 71 GLY A C 1
ATOM 554 O O . GLY A 1 71 ? -20.747 21.762 34.940 1.00 50.03 71 GLY A O 1
ATOM 555 N N . ILE A 1 72 ? -22.268 20.133 35.220 1.00 56.78 72 ILE A N 1
ATOM 556 C CA . ILE A 1 72 ? -23.130 20.564 36.331 1.00 56.78 72 ILE A CA 1
ATOM 557 C C . ILE A 1 72 ? -22.642 21.811 37.111 1.00 56.78 72 ILE A C 1
ATOM 559 O O . ILE A 1 72 ? -21.758 21.686 37.960 1.00 56.78 72 ILE A O 1
ATOM 563 N N . GLN A 1 73 ? -23.279 22.966 36.888 1.00 50.88 73 GLN A N 1
ATOM 564 C CA . GLN A 1 73 ? -23.882 23.833 37.919 1.00 50.88 73 GLN A CA 1
ATOM 565 C C . GLN A 1 73 ? -24.636 25.003 37.287 1.00 50.88 73 GLN A C 1
ATOM 567 O O . GLN A 1 73 ? -24.121 25.570 36.301 1.00 50.88 73 GLN A O 1
#